Protein AF-L8LM14-F1 (afdb_monomer_lite)

Radius of gyration: 17.75 Å; chains: 1; bounding box: 42×30×52 Å

Structure (mmCIF, N/CA/C/O backbone):
data_AF-L8LM14-F1
#
_entry.id   AF-L8LM14-F1
#
loop_
_atom_site.group_PDB
_atom_site.id
_atom_site.type_symbol
_atom_site.label_atom_id
_atom_site.label_alt_id
_atom_site.label_comp_id
_atom_site.label_asym_id
_atom_site.label_entity_id
_atom_site.label_seq_id
_atom_site.pdbx_PDB_ins_code
_atom_site.Cartn_x
_atom_site.Cartn_y
_atom_site.Cartn_z
_atom_site.occupancy
_atom_site.B_iso_or_equiv
_atom_site.auth_seq_id
_atom_site.auth_comp_id
_atom_site.auth_asym_id
_atom_site.auth_atom_id
_atom_site.pdbx_PDB_model_num
ATOM 1 N N . MET A 1 1 ? -4.094 -8.493 10.492 1.00 55.62 1 MET A N 1
ATOM 2 C CA . MET A 1 1 ? -5.422 -8.310 11.120 1.00 55.62 1 MET A CA 1
ATOM 3 C C . MET A 1 1 ? -5.296 -7.108 12.039 1.00 55.62 1 MET A C 1
ATOM 5 O O . MET A 1 1 ? -4.260 -7.020 12.683 1.00 55.62 1 MET A O 1
ATOM 9 N N . TYR A 1 2 ? -6.266 -6.191 12.061 1.00 74.06 2 TYR A N 1
ATOM 10 C CA . TYR A 1 2 ? -6.219 -5.000 12.921 1.00 74.06 2 TYR A CA 1
ATOM 11 C C . TYR A 1 2 ? -6.329 -5.429 14.385 1.00 74.06 2 TYR A C 1
ATOM 13 O O . TYR A 1 2 ? -7.429 -5.716 14.852 1.00 74.06 2 TYR A O 1
ATOM 21 N N . ALA A 1 3 ? -5.192 -5.550 15.071 1.00 77.44 3 ALA A N 1
ATOM 22 C CA . ALA A 1 3 ? -5.155 -5.983 16.466 1.00 77.44 3 ALA A CA 1
ATOM 23 C C . ALA A 1 3 ? -5.975 -5.031 17.349 1.00 77.44 3 ALA A C 1
ATOM 25 O O . ALA A 1 3 ? -6.834 -5.486 18.089 1.00 77.44 3 ALA A O 1
ATOM 26 N N . GLU A 1 4 ? -5.822 -3.726 17.126 1.00 80.50 4 GLU A N 1
ATOM 27 C CA . GLU A 1 4 ? -6.470 -2.653 17.892 1.00 80.50 4 GLU A CA 1
ATOM 28 C C . GLU A 1 4 ? -8.008 -2.708 17.805 1.00 80.50 4 GLU A C 1
ATOM 30 O O . GLU A 1 4 ? -8.699 -2.641 18.816 1.00 80.50 4 GLU A O 1
ATOM 35 N N . LEU A 1 5 ? -8.570 -2.890 16.600 1.00 85.88 5 LEU A N 1
ATOM 36 C CA . LEU A 1 5 ? -10.022 -3.062 16.429 1.00 85.88 5 LEU A CA 1
ATOM 37 C C . LEU A 1 5 ? -10.520 -4.354 17.075 1.00 85.88 5 LEU A C 1
ATOM 39 O O . LEU A 1 5 ? -11.631 -4.399 17.589 1.00 85.88 5 LEU A O 1
ATOM 43 N N . LYS A 1 6 ? -9.722 -5.420 17.002 1.00 86.75 6 LYS A N 1
ATOM 44 C CA . LYS A 1 6 ? -10.099 -6.716 17.554 1.00 86.75 6 LYS A CA 1
ATOM 45 C C . LYS A 1 6 ? -10.116 -6.687 19.081 1.00 86.75 6 LYS A C 1
ATOM 47 O O . LYS A 1 6 ? -11.031 -7.250 19.663 1.00 86.75 6 LYS A O 1
ATOM 52 N N . GLU A 1 7 ? -9.136 -6.034 19.697 1.00 88.81 7 GLU A N 1
ATOM 53 C CA . GLU A 1 7 ? -9.073 -5.818 21.145 1.00 88.81 7 GLU A CA 1
ATOM 54 C C . GLU A 1 7 ? -10.301 -5.046 21.630 1.00 88.81 7 GLU A C 1
ATOM 56 O O . GLU A 1 7 ? -11.031 -5.561 22.465 1.00 88.81 7 GLU A O 1
ATOM 61 N N . LEU A 1 8 ? -10.641 -3.920 20.992 1.00 89.75 8 LEU A N 1
ATOM 62 C CA . LEU A 1 8 ? -11.839 -3.145 21.349 1.00 89.75 8 LEU A CA 1
ATOM 63 C C . LEU A 1 8 ? -13.147 -3.940 21.213 1.00 89.75 8 LEU A C 1
ATOM 65 O O . LEU A 1 8 ? -14.089 -3.722 21.969 1.00 89.75 8 LEU A O 1
ATOM 69 N N . LEU A 1 9 ? -13.236 -4.847 20.235 1.00 89.56 9 LEU A N 1
ATOM 70 C CA . LEU A 1 9 ? -14.400 -5.724 20.097 1.00 89.56 9 LEU A CA 1
ATOM 71 C C . LEU A 1 9 ? -14.450 -6.792 21.192 1.00 89.56 9 LEU A C 1
ATOM 73 O O . LEU A 1 9 ? -15.543 -7.118 21.636 1.00 89.56 9 LEU A O 1
ATOM 77 N N . TYR A 1 10 ? -13.302 -7.315 21.628 1.00 92.06 10 TYR A N 1
ATOM 78 C CA . TYR A 1 10 ? -13.243 -8.243 22.757 1.00 92.06 10 TYR A CA 1
ATOM 79 C C . TYR A 1 10 ? -13.588 -7.559 24.078 1.00 92.06 10 TYR A C 1
ATOM 81 O O . TYR A 1 10 ? -14.366 -8.109 24.851 1.00 92.06 10 TYR A O 1
ATOM 89 N N . ASP A 1 11 ? -13.085 -6.349 24.315 1.00 91.88 11 ASP A N 1
ATOM 90 C CA . ASP A 1 11 ? -13.419 -5.579 25.518 1.00 91.88 11 ASP A CA 1
ATOM 91 C C . ASP A 1 11 ? -14.932 -5.305 25.582 1.00 91.88 11 ASP A C 1
ATOM 93 O O . ASP A 1 11 ? -15.552 -5.439 26.635 1.00 91.88 11 ASP A O 1
ATOM 97 N N . ALA A 1 12 ? -15.555 -5.040 24.425 1.00 91.69 12 ALA A N 1
ATOM 98 C CA . ALA A 1 12 ? -17.000 -4.853 24.299 1.00 91.69 12 ALA A CA 1
ATOM 99 C C . ALA A 1 12 ? -17.840 -6.103 24.648 1.00 91.69 12 ALA A C 1
ATOM 101 O O . ALA A 1 12 ? -19.040 -5.976 24.914 1.00 91.69 12 ALA A O 1
ATOM 102 N N . GLU A 1 13 ? -17.250 -7.304 24.603 1.00 92.12 13 GLU A N 1
ATOM 103 C CA . GLU A 1 13 ? -17.907 -8.548 25.027 1.00 92.12 13 GLU A CA 1
ATOM 104 C C . GLU A 1 13 ? -17.914 -8.694 26.557 1.00 92.12 13 GLU A C 1
ATOM 106 O O . GLU A 1 13 ? -18.879 -9.231 27.105 1.00 92.12 13 GLU A O 1
ATOM 111 N N . ASP A 1 14 ? -16.872 -8.209 27.243 1.00 93.69 14 ASP A N 1
ATOM 112 C CA . ASP A 1 14 ? -16.751 -8.255 28.708 1.00 93.69 14 ASP A CA 1
ATOM 113 C C . ASP A 1 14 ? -17.537 -7.118 29.382 1.00 93.69 14 ASP A C 1
ATOM 115 O O . ASP A 1 14 ? -18.263 -7.334 30.358 1.00 93.69 14 ASP A O 1
ATOM 119 N N . HIS A 1 15 ? -17.460 -5.904 28.828 1.00 93.25 15 HIS A N 1
ATOM 120 C CA . HIS A 1 15 ? -18.194 -4.741 29.317 1.00 93.25 15 HIS A CA 1
ATOM 121 C C . HIS A 1 15 ? -18.634 -3.801 28.191 1.00 93.25 15 HIS A C 1
ATOM 123 O O . HIS A 1 15 ? -18.072 -3.766 27.105 1.00 93.25 15 HIS A O 1
ATOM 129 N N . TYR A 1 16 ? -19.627 -2.945 28.457 1.00 95.56 16 TYR A N 1
ATOM 130 C CA . TYR A 1 16 ? -19.906 -1.840 27.538 1.00 95.56 16 TYR A CA 1
ATOM 131 C C . TYR A 1 16 ? -18.697 -0.908 27.454 1.00 95.56 16 TYR A C 1
ATOM 133 O O . TYR A 1 16 ? -18.154 -0.503 28.485 1.00 95.56 16 TYR A O 1
ATOM 141 N N . LEU A 1 17 ? -18.319 -0.533 26.233 1.00 94.88 17 LEU A N 1
ATOM 142 C CA . LEU A 1 17 ? -17.228 0.407 26.004 1.00 94.88 17 LEU A CA 1
ATOM 143 C C . LEU A 1 17 ? -17.512 1.753 26.680 1.00 94.88 17 LEU A C 1
ATOM 145 O O . LEU A 1 17 ? -18.586 2.344 26.536 1.00 94.88 17 LEU A O 1
ATOM 149 N N . GLN A 1 18 ? -16.521 2.250 27.401 1.00 95.75 18 GLN A N 1
ATOM 150 C CA . GLN A 1 18 ? -16.505 3.563 28.018 1.00 95.75 18 GLN A CA 1
ATOM 151 C C . GLN A 1 18 ? -16.272 4.649 26.963 1.00 95.75 18 GLN A C 1
ATOM 153 O O . GLN A 1 18 ? -15.802 4.391 25.855 1.00 95.75 18 GLN A O 1
ATOM 158 N N . SER A 1 19 ? -16.542 5.910 27.311 1.00 94.38 19 SER A N 1
ATOM 159 C CA . SER A 1 19 ? -16.432 7.035 26.371 1.00 94.38 19 SER A CA 1
ATOM 160 C C . SER A 1 19 ? -15.069 7.129 25.670 1.00 94.38 19 SER A C 1
ATOM 162 O O . SER A 1 19 ? -15.020 7.443 24.485 1.00 94.38 19 SER A O 1
ATOM 164 N N . GLY A 1 20 ? -13.969 6.838 26.376 1.00 93.56 20 GLY A N 1
ATOM 165 C CA . GLY A 1 20 ? -12.625 6.838 25.785 1.00 93.56 20 GLY A CA 1
ATOM 166 C C . GLY A 1 20 ? -12.394 5.693 24.792 1.00 93.56 20 GLY A C 1
ATOM 167 O O . GLY A 1 20 ? -11.753 5.887 23.763 1.00 93.56 20 GLY A O 1
ATOM 168 N N . GLU A 1 21 ? -12.961 4.520 25.059 1.00 94.25 21 GLU A N 1
ATOM 169 C CA . GLU A 1 21 ? -12.844 3.335 24.201 1.00 94.25 21 GLU A CA 1
ATOM 170 C C . GLU A 1 21 ? -13.718 3.466 22.952 1.00 94.25 21 GLU A C 1
ATOM 172 O O . GLU A 1 21 ? -13.291 3.113 21.855 1.00 94.25 21 GLU A O 1
ATOM 177 N N . ILE A 1 22 ? -14.908 4.063 23.089 1.00 94.81 22 ILE A N 1
ATOM 178 C CA . ILE A 1 22 ? -15.768 4.432 21.955 1.00 94.81 22 ILE A CA 1
ATOM 179 C C . ILE A 1 22 ? -15.050 5.431 21.039 1.00 94.81 22 ILE A C 1
ATOM 181 O O . ILE A 1 22 ? -15.13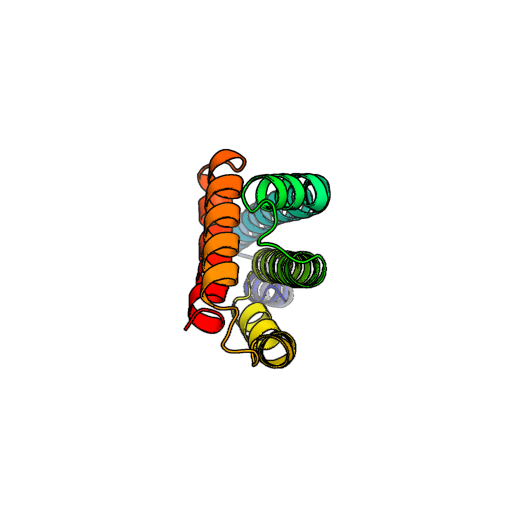2 5.318 19.814 1.00 94.81 22 ILE A O 1
ATOM 185 N N . GLU A 1 23 ? -14.351 6.411 21.614 1.00 94.56 23 GLU A N 1
ATOM 186 C CA . GLU A 1 23 ? -13.580 7.380 20.836 1.00 94.56 23 GLU A CA 1
ATOM 187 C C . GLU A 1 23 ? -12.401 6.710 20.115 1.00 94.56 23 GLU A C 1
ATOM 189 O O . GLU A 1 23 ? -12.198 6.949 18.925 1.00 94.56 23 GLU A O 1
ATOM 194 N N . ASN A 1 24 ? -11.684 5.796 20.777 1.00 93.00 24 ASN A N 1
ATOM 195 C CA . ASN A 1 24 ? -10.642 4.997 20.128 1.00 93.00 24 ASN A CA 1
ATOM 196 C C . ASN A 1 24 ? -11.217 4.163 18.968 1.00 93.00 24 ASN A C 1
ATOM 198 O O . ASN A 1 24 ? -10.711 4.219 17.848 1.00 93.00 24 ASN A O 1
ATOM 202 N N . LEU A 1 25 ? -12.338 3.466 19.185 1.00 92.12 25 LEU A N 1
ATOM 203 C CA . LEU A 1 25 ? -13.014 2.692 18.141 1.00 92.12 25 LEU A CA 1
ATOM 204 C C . LEU A 1 25 ? -13.363 3.558 16.924 1.00 92.12 25 LEU A C 1
ATOM 206 O O . LEU A 1 25 ? -13.122 3.152 15.785 1.00 92.12 25 LEU A O 1
ATOM 210 N N . ARG A 1 26 ? -13.882 4.769 17.152 1.00 93.62 26 ARG A N 1
ATOM 211 C CA . ARG A 1 26 ? -14.180 5.733 16.085 1.00 93.62 26 ARG A CA 1
ATOM 212 C C . ARG A 1 26 ? -12.926 6.098 15.295 1.00 93.62 26 ARG A C 1
ATOM 214 O O . ARG A 1 26 ? -12.939 6.003 14.070 1.00 93.62 26 ARG A O 1
ATOM 221 N N . GLN A 1 27 ? -11.834 6.431 15.979 1.00 92.62 27 GLN A N 1
ATOM 222 C CA . GLN A 1 27 ? -10.562 6.768 15.336 1.00 92.62 27 GLN A CA 1
ATOM 223 C C . GLN A 1 27 ? -10.015 5.610 14.492 1.00 92.62 27 GLN A C 1
ATOM 225 O O . GLN A 1 27 ? -9.511 5.833 13.387 1.00 92.62 27 GLN A O 1
ATOM 230 N N . GLN A 1 2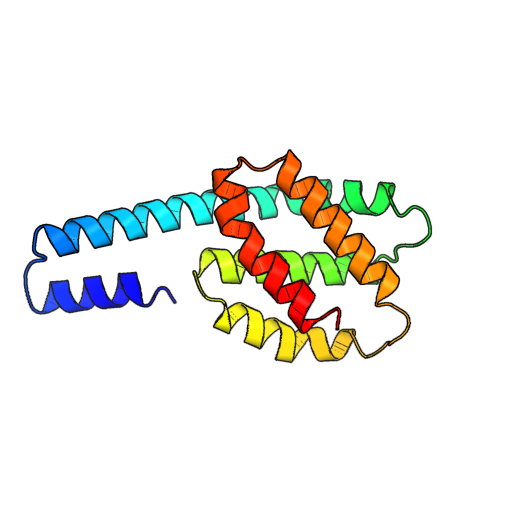8 ? -10.157 4.367 14.961 1.00 91.19 28 GLN A N 1
ATOM 231 C CA . GLN A 1 28 ? -9.753 3.188 14.194 1.00 91.19 28 GLN A CA 1
ATOM 232 C C . GLN A 1 28 ? -10.604 2.989 12.934 1.00 91.19 28 GLN A C 1
ATOM 234 O O . GLN A 1 28 ? -10.067 2.700 11.861 1.00 91.19 28 GLN A O 1
ATOM 239 N N . VAL A 1 29 ? -11.922 3.189 13.029 1.00 92.38 29 VAL A N 1
ATOM 240 C CA . VAL A 1 29 ? -12.831 3.126 11.873 1.00 92.38 29 VAL A CA 1
ATOM 241 C C . VAL A 1 29 ? -12.515 4.228 10.858 1.00 92.38 29 VAL A C 1
ATOM 243 O O . VAL A 1 29 ? -12.452 3.955 9.656 1.00 92.38 29 VAL A O 1
ATOM 246 N N . ASP A 1 30 ? -12.248 5.449 11.318 1.00 93.25 30 ASP A N 1
ATOM 247 C CA . ASP A 1 30 ? -11.887 6.573 10.451 1.00 93.25 30 ASP A CA 1
ATOM 248 C C . ASP A 1 30 ? -10.542 6.328 9.745 1.00 93.25 30 ASP A C 1
ATOM 250 O O . ASP A 1 30 ? -10.423 6.504 8.527 1.00 93.25 30 ASP A O 1
ATOM 254 N N . SER A 1 31 ? -9.540 5.827 10.477 1.00 92.75 31 SER A N 1
ATOM 255 C CA . SER A 1 31 ? -8.246 5.395 9.929 1.00 92.75 31 SER A CA 1
ATOM 256 C C . SER A 1 31 ? -8.421 4.319 8.853 1.00 92.75 31 SER A C 1
ATOM 258 O O . SER A 1 31 ? -7.877 4.441 7.749 1.00 92.75 31 SER A O 1
ATOM 260 N N . LEU A 1 32 ? -9.238 3.294 9.122 1.00 93.88 32 LEU A N 1
ATOM 261 C CA . LEU A 1 32 ? -9.567 2.245 8.159 1.00 93.88 32 LEU A CA 1
ATOM 262 C C . LEU A 1 32 ? -10.225 2.818 6.901 1.00 93.88 32 LEU A C 1
ATOM 264 O O . LEU A 1 32 ? -9.868 2.437 5.783 1.00 93.88 32 LEU A O 1
ATOM 268 N N . GLN A 1 33 ? -11.153 3.761 7.060 1.00 95.38 33 GLN A N 1
ATOM 269 C CA . GLN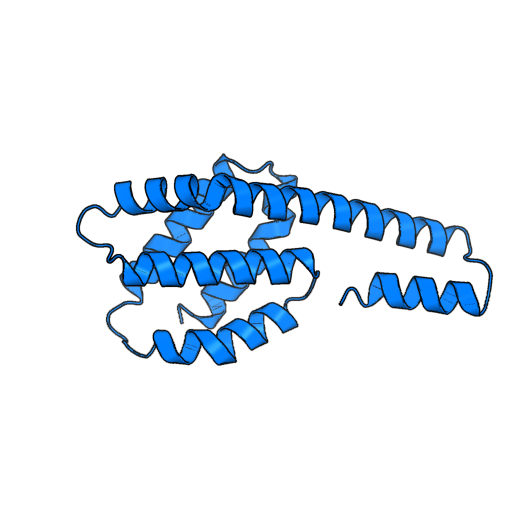 A 1 33 ? -11.811 4.408 5.932 1.00 95.38 33 GLN A CA 1
ATOM 270 C C . GLN A 1 33 ? -10.798 5.141 5.040 1.00 95.38 33 GLN A C 1
ATOM 272 O O . GLN A 1 33 ? -10.866 5.021 3.813 1.00 95.38 33 GLN A O 1
ATOM 277 N N . GLN A 1 34 ? -9.842 5.869 5.626 1.00 96.06 34 GLN A N 1
ATOM 278 C CA . GLN A 1 34 ? -8.795 6.558 4.862 1.00 96.06 34 GLN A CA 1
ATOM 279 C C . GLN A 1 34 ? -7.872 5.573 4.139 1.00 96.06 34 GLN A C 1
ATOM 281 O O . GLN A 1 34 ? -7.627 5.720 2.940 1.00 96.06 34 GLN A O 1
ATOM 286 N N . ARG A 1 35 ? -7.434 4.513 4.821 1.00 97.12 35 ARG A N 1
ATOM 287 C CA . ARG A 1 35 ? -6.613 3.447 4.225 1.00 97.12 35 ARG A CA 1
ATOM 288 C C . ARG A 1 35 ? -7.328 2.753 3.070 1.00 97.12 35 ARG A C 1
ATOM 290 O O . ARG A 1 35 ? -6.729 2.516 2.025 1.00 97.12 35 ARG A O 1
ATOM 297 N N . LEU A 1 36 ? -8.630 2.500 3.202 1.00 97.50 36 LEU A N 1
ATOM 298 C CA . LEU A 1 36 ? -9.436 1.917 2.132 1.00 97.50 36 LEU A CA 1
ATOM 299 C C . LEU A 1 36 ? -9.543 2.842 0.911 1.00 97.50 36 LEU A C 1
ATOM 301 O O . LEU A 1 36 ? -9.512 2.352 -0.217 1.00 97.50 36 LEU A O 1
ATOM 305 N N . LYS A 1 37 ? -9.651 4.164 1.107 1.00 98.06 37 LYS A N 1
ATOM 306 C CA . LYS A 1 37 ? -9.632 5.133 -0.004 1.00 98.06 37 LYS A CA 1
ATOM 307 C C . LYS A 1 37 ? -8.308 5.067 -0.767 1.00 98.06 37 LYS A C 1
ATOM 309 O O . LYS A 1 37 ? -8.333 4.975 -1.990 1.00 98.06 37 LYS A O 1
ATOM 314 N N . ILE A 1 38 ? -7.180 5.044 -0.054 1.00 98.31 38 ILE A N 1
ATOM 315 C CA . ILE A 1 38 ? -5.845 4.921 -0.662 1.00 98.31 38 ILE A CA 1
ATOM 316 C C . ILE A 1 38 ? -5.724 3.590 -1.408 1.00 98.31 38 ILE A C 1
ATOM 318 O O . ILE A 1 38 ? -5.325 3.570 -2.565 1.00 98.31 38 ILE A O 1
ATOM 322 N N . TYR A 1 39 ? -6.118 2.480 -0.779 1.00 98.38 39 TYR A N 1
ATOM 323 C CA . TYR A 1 39 ? -6.074 1.153 -1.394 1.00 98.38 39 TYR A CA 1
ATOM 324 C C . TYR A 1 39 ? -6.861 1.103 -2.711 1.00 98.38 39 TYR A C 1
ATOM 326 O O . TYR A 1 39 ? -6.358 0.603 -3.715 1.00 98.38 39 TYR A O 1
ATOM 334 N N . LYS A 1 40 ? -8.085 1.650 -2.719 1.00 98.31 40 LYS A N 1
ATOM 335 C CA . LYS A 1 40 ? -8.911 1.736 -3.931 1.00 98.31 40 LYS A CA 1
ATOM 336 C C . LYS A 1 40 ? -8.243 2.585 -5.003 1.00 98.31 40 LYS A C 1
ATOM 338 O O . LYS A 1 40 ? -8.161 2.129 -6.132 1.00 98.31 40 LYS A O 1
ATOM 343 N N . TYR A 1 41 ? -7.717 3.755 -4.639 1.00 98.38 41 TYR A N 1
ATOM 344 C CA . TYR A 1 41 ? -6.987 4.611 -5.571 1.00 98.38 41 TYR A CA 1
ATOM 345 C C . TYR A 1 41 ? -5.820 3.860 -6.230 1.00 98.38 41 TYR A C 1
ATOM 347 O O . TYR A 1 41 ? -5.749 3.805 -7.451 1.00 98.38 41 TYR A O 1
ATOM 355 N N . LEU A 1 42 ? -4.960 3.209 -5.438 1.00 98.19 42 LEU A N 1
ATOM 356 C CA . LEU A 1 42 ? -3.815 2.454 -5.961 1.00 98.19 42 LEU A CA 1
ATOM 357 C C . LEU A 1 42 ? -4.245 1.316 -6.897 1.00 98.19 42 LEU A C 1
ATOM 359 O O . LEU A 1 42 ? -3.615 1.107 -7.925 1.00 98.19 42 LEU A O 1
ATOM 363 N N . ARG A 1 43 ? -5.323 0.599 -6.558 1.00 98.12 43 ARG A N 1
ATOM 364 C CA . ARG A 1 43 ? -5.889 -0.466 -7.398 1.00 98.12 43 ARG A CA 1
ATOM 365 C C . ARG A 1 43 ? -6.448 0.085 -8.710 1.00 98.12 43 ARG A C 1
ATOM 367 O O . ARG A 1 43 ? -6.190 -0.476 -9.768 1.00 98.12 43 ARG A O 1
ATOM 374 N N . ASP A 1 44 ? -7.238 1.150 -8.629 1.00 98.31 44 ASP A N 1
ATOM 375 C CA . ASP A 1 44 ? -7.976 1.705 -9.767 1.00 98.31 44 ASP A CA 1
ATOM 376 C C . ASP A 1 44 ? -7.054 2.482 -10.723 1.00 98.31 44 ASP A C 1
ATOM 378 O O . ASP A 1 44 ? -7.398 2.692 -11.882 1.00 98.31 44 ASP A O 1
ATOM 382 N N . GLN A 1 45 ? -5.877 2.896 -10.250 1.00 97.81 45 GLN A N 1
ATOM 383 C CA . GLN A 1 45 ? -4.886 3.661 -11.011 1.00 97.81 45 GLN A CA 1
ATOM 384 C C . GLN A 1 45 ? -3.600 2.869 -11.266 1.00 97.81 45 GLN A C 1
ATOM 386 O O . GLN A 1 45 ? -2.623 3.436 -11.741 1.00 97.81 45 GLN A O 1
ATOM 391 N N . GLU A 1 46 ? -3.584 1.561 -10.980 1.00 97.50 46 GLU A N 1
ATOM 392 C CA . GLU A 1 46 ? -2.388 0.714 -11.087 1.00 97.50 46 GLU A CA 1
ATOM 393 C C . GLU A 1 46 ? -1.730 0.830 -12.470 1.00 97.50 46 GLU A C 1
ATOM 395 O O . GLU A 1 46 ? -0.530 1.075 -12.571 1.00 97.50 46 GLU A O 1
ATOM 400 N N . ILE A 1 47 ? -2.530 0.726 -13.535 1.00 96.38 47 ILE A N 1
ATOM 401 C CA . ILE A 1 47 ? -2.041 0.818 -14.915 1.00 96.38 47 ILE A CA 1
ATOM 402 C C . ILE A 1 47 ? -1.455 2.206 -15.192 1.00 96.38 47 ILE A C 1
ATOM 404 O O . ILE A 1 47 ? -0.351 2.305 -15.715 1.00 96.38 47 ILE A O 1
ATOM 408 N N . GLU A 1 48 ? -2.165 3.273 -14.824 1.00 96.88 48 GLU A N 1
ATOM 409 C CA . GLU A 1 48 ? -1.734 4.653 -15.082 1.00 96.88 48 GLU A CA 1
ATOM 410 C C . GLU A 1 48 ? -0.439 4.999 -14.333 1.00 96.88 48 GLU A C 1
ATOM 412 O O . GLU A 1 48 ? 0.467 5.603 -14.909 1.00 96.88 48 GLU A O 1
ATOM 417 N N . ILE A 1 49 ? -0.316 4.555 -13.077 1.00 97.19 49 ILE A N 1
ATOM 418 C CA . ILE A 1 49 ? 0.887 4.732 -12.254 1.00 97.19 49 ILE A CA 1
ATOM 419 C C . ILE A 1 49 ? 2.093 4.085 -12.942 1.00 97.19 49 ILE A C 1
ATOM 421 O O . ILE A 1 49 ? 3.128 4.729 -13.119 1.00 97.19 49 ILE A O 1
ATOM 425 N N . PHE A 1 50 ? 1.974 2.815 -13.337 1.00 96.25 50 PHE A N 1
ATOM 426 C CA . PHE A 1 50 ? 3.104 2.084 -13.910 1.00 96.25 50 PHE A CA 1
ATOM 427 C C . PHE A 1 50 ? 3.401 2.458 -15.360 1.00 96.25 50 PHE A C 1
ATOM 429 O O . PHE A 1 50 ? 4.567 2.411 -15.748 1.00 96.25 50 PHE A O 1
ATOM 436 N N . GLN A 1 51 ? 2.408 2.913 -16.126 1.00 94.50 51 GLN A N 1
ATOM 437 C CA . GLN A 1 51 ? 2.646 3.502 -17.442 1.00 94.50 51 GLN A CA 1
ATOM 438 C C . GLN A 1 51 ? 3.483 4.781 -17.317 1.00 94.50 51 GLN A C 1
ATOM 440 O O . GLN A 1 51 ? 4.510 4.897 -17.973 1.00 94.50 51 GLN A O 1
ATOM 445 N N . ALA A 1 52 ? 3.132 5.687 -16.397 1.00 95.06 52 ALA A N 1
ATOM 446 C CA . ALA A 1 52 ? 3.885 6.925 -16.182 1.00 95.06 52 ALA A CA 1
ATOM 447 C C . ALA A 1 52 ? 5.334 6.692 -15.711 1.00 95.06 52 ALA A C 1
ATOM 449 O O . ALA A 1 52 ? 6.207 7.534 -15.931 1.00 95.06 52 ALA A O 1
ATOM 450 N N . ILE A 1 53 ? 5.596 5.573 -15.030 1.00 95.12 53 ILE A N 1
ATOM 451 C CA . ILE A 1 53 ? 6.952 5.149 -14.658 1.00 95.12 53 ILE A CA 1
ATOM 452 C C . ILE A 1 53 ? 7.681 4.574 -15.876 1.00 95.12 53 ILE A C 1
ATOM 454 O O . ILE A 1 53 ? 8.835 4.926 -16.110 1.00 95.12 53 ILE A O 1
ATOM 458 N N . ALA A 1 54 ? 7.018 3.715 -16.655 1.00 94.25 54 ALA A N 1
ATOM 459 C CA . ALA A 1 54 ? 7.600 3.114 -17.848 1.00 94.25 54 ALA A CA 1
ATOM 460 C C . ALA A 1 54 ? 7.990 4.169 -18.893 1.00 94.25 54 ALA A C 1
ATOM 462 O O . ALA A 1 54 ? 9.102 4.118 -19.416 1.00 94.25 54 ALA A O 1
ATOM 463 N N . ASP A 1 55 ? 7.135 5.171 -19.103 1.00 94.50 55 ASP A N 1
ATOM 464 C CA . ASP A 1 55 ? 7.380 6.302 -20.006 1.00 94.50 55 ASP A CA 1
ATOM 465 C C . ASP A 1 55 ? 8.583 7.161 -19.565 1.00 94.50 55 ASP A C 1
ATOM 467 O O . ASP A 1 55 ? 9.218 7.819 -20.377 1.00 94.50 55 ASP A O 1
ATOM 471 N N . GLN A 1 56 ? 8.940 7.172 -18.277 1.00 93.94 56 GLN A N 1
ATOM 472 C CA . GLN A 1 56 ? 10.115 7.907 -17.779 1.00 93.94 56 GLN A CA 1
ATOM 473 C C . GLN A 1 56 ? 11.415 7.094 -17.827 1.00 93.94 56 GLN A C 1
ATOM 475 O O . GLN A 1 56 ? 12.502 7.650 -17.651 1.00 93.94 56 GLN A O 1
ATOM 480 N N . LEU A 1 57 ? 11.310 5.782 -18.031 1.00 92.31 57 LEU A N 1
ATOM 481 C CA . LEU A 1 57 ? 12.425 4.838 -18.051 1.00 92.31 57 LEU A CA 1
ATOM 482 C C . LEU A 1 57 ? 12.648 4.240 -19.445 1.00 92.31 57 LEU A C 1
ATOM 484 O O . LEU A 1 57 ? 13.277 3.190 -19.539 1.00 92.31 57 LEU A O 1
ATOM 488 N N . GLU A 1 58 ? 12.115 4.863 -20.503 1.00 84.94 58 GLU A N 1
ATOM 489 C CA . GLU A 1 58 ? 12.158 4.402 -21.900 1.00 84.94 58 GLU A CA 1
ATOM 490 C C . GLU A 1 58 ? 13.402 3.558 -22.243 1.00 84.94 58 GLU A C 1
ATOM 492 O O . GLU A 1 58 ? 14.533 4.041 -22.250 1.00 84.94 58 GLU A O 1
ATOM 497 N N . GLY A 1 59 ? 13.191 2.269 -22.535 1.00 81.06 59 GLY A N 1
ATOM 498 C CA . GLY A 1 59 ? 14.247 1.333 -22.945 1.00 81.06 59 GLY A CA 1
ATOM 499 C C . GLY A 1 59 ? 15.107 0.743 -21.816 1.00 81.06 59 GLY A C 1
ATOM 500 O O . GLY A 1 59 ? 15.804 -0.240 -22.059 1.00 81.06 59 GLY A O 1
ATOM 501 N N . GLU A 1 60 ? 15.038 1.274 -20.593 1.00 84.94 60 GLU A N 1
ATOM 502 C CA . GLU A 1 60 ? 15.731 0.739 -19.409 1.00 84.94 60 GLU A CA 1
ATOM 503 C C . GLU A 1 60 ? 14.879 -0.286 -18.638 1.00 84.94 60 GLU A C 1
ATOM 505 O O . GLU A 1 60 ? 15.415 -1.206 -18.015 1.00 84.94 60 GLU A O 1
ATOM 510 N N . ILE A 1 61 ? 13.548 -0.140 -18.665 1.00 88.81 61 ILE A N 1
ATOM 511 C CA . ILE A 1 61 ? 12.633 -0.994 -17.902 1.00 88.81 61 ILE A CA 1
ATOM 512 C C . ILE A 1 61 ? 12.159 -2.211 -18.708 1.00 88.81 61 ILE A C 1
ATOM 514 O O . ILE A 1 61 ? 11.758 -2.115 -19.866 1.00 88.81 61 ILE A O 1
ATOM 518 N N . THR A 1 62 ? 12.173 -3.378 -18.064 1.00 88.50 62 THR A N 1
ATOM 519 C CA . THR A 1 62 ? 11.668 -4.635 -18.638 1.00 88.50 62 THR A CA 1
ATOM 520 C C . THR A 1 62 ? 10.238 -4.919 -18.164 1.00 88.50 62 THR A C 1
ATOM 522 O O . THR A 1 62 ? 9.886 -4.524 -17.047 1.00 88.50 62 THR A O 1
ATOM 525 N N . PRO A 1 63 ? 9.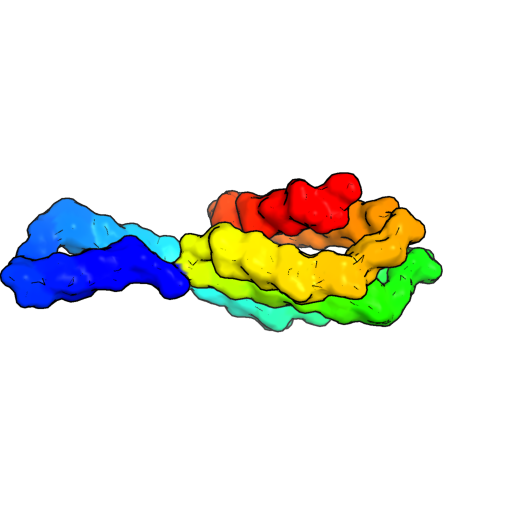408 -5.633 -18.948 1.00 88.00 63 PRO A N 1
ATOM 526 C CA . PRO A 1 63 ? 8.080 -6.063 -18.503 1.00 88.00 63 PRO A CA 1
ATOM 527 C C . PRO A 1 63 ? 8.113 -6.833 -17.176 1.00 88.00 63 PRO A C 1
ATOM 529 O O . PRO A 1 63 ? 7.244 -6.646 -16.327 1.00 88.00 63 PRO A O 1
ATOM 532 N N . GLU A 1 64 ? 9.144 -7.651 -16.953 1.00 87.00 64 GLU A N 1
ATOM 533 C CA . GLU A 1 64 ? 9.333 -8.397 -15.708 1.00 87.00 64 GLU A CA 1
ATOM 534 C C . GLU A 1 64 ? 9.565 -7.461 -14.515 1.00 87.00 64 GLU A C 1
ATOM 536 O O . GLU A 1 64 ? 8.986 -7.675 -13.450 1.00 87.00 64 GLU A O 1
ATOM 541 N N . ALA A 1 65 ? 10.359 -6.397 -14.695 1.00 86.88 65 ALA A N 1
ATOM 542 C CA . ALA A 1 65 ? 10.579 -5.392 -13.654 1.00 86.88 65 ALA A CA 1
ATOM 543 C C . ALA A 1 65 ? 9.281 -4.639 -13.315 1.00 86.88 65 ALA A C 1
ATOM 545 O O . ALA A 1 65 ? 8.989 -4.422 -12.139 1.00 86.88 65 ALA A O 1
ATOM 546 N N . ILE A 1 66 ? 8.456 -4.308 -14.317 1.00 90.06 66 ILE A N 1
ATOM 547 C CA . ILE A 1 66 ? 7.136 -3.696 -14.087 1.00 90.06 66 ILE A CA 1
ATOM 548 C C . ILE A 1 66 ? 6.248 -4.636 -13.271 1.00 90.06 66 ILE A C 1
ATOM 550 O O . ILE A 1 66 ? 5.698 -4.227 -12.252 1.00 90.06 66 ILE A O 1
ATOM 554 N N . LEU A 1 67 ? 6.126 -5.903 -13.677 1.00 90.31 67 LEU A N 1
ATOM 555 C CA . LEU A 1 67 ? 5.290 -6.881 -12.972 1.00 90.31 67 LEU A CA 1
ATOM 556 C C . LEU A 1 67 ? 5.749 -7.101 -11.524 1.00 90.31 67 LEU A C 1
ATOM 558 O O . LEU A 1 67 ? 4.915 -7.217 -10.622 1.00 90.31 67 LEU A O 1
ATOM 562 N N . GLN A 1 68 ? 7.061 -7.113 -11.285 1.00 88.19 68 GLN A N 1
ATOM 563 C CA . GLN A 1 68 ? 7.624 -7.189 -9.939 1.00 88.19 68 GLN A CA 1
ATOM 564 C C . GLN A 1 68 ? 7.216 -5.976 -9.097 1.00 88.19 68 GLN A C 1
ATOM 566 O O . GLN A 1 68 ? 6.740 -6.139 -7.973 1.00 88.19 68 GLN A O 1
ATOM 571 N N . TRP A 1 69 ? 7.340 -4.764 -9.634 1.00 91.69 69 TRP A N 1
ATOM 572 C CA . TRP A 1 69 ? 6.975 -3.551 -8.905 1.00 91.69 69 TRP A CA 1
ATOM 573 C C . TRP A 1 69 ? 5.464 -3.371 -8.727 1.00 91.69 69 TRP A C 1
ATOM 575 O O . TRP A 1 69 ? 5.033 -2.862 -7.691 1.00 91.69 69 TRP A O 1
ATOM 585 N N . VAL A 1 70 ? 4.643 -3.882 -9.647 1.00 94.06 70 VAL A N 1
ATOM 586 C CA . VAL A 1 70 ? 3.193 -4.032 -9.442 1.00 94.06 70 VAL A CA 1
ATOM 587 C C . VAL A 1 70 ? 2.923 -4.920 -8.228 1.00 94.06 70 VAL A C 1
ATOM 589 O O . VAL A 1 70 ? 2.132 -4.557 -7.354 1.00 94.06 70 VAL A O 1
ATOM 592 N N . ALA A 1 71 ? 3.609 -6.062 -8.116 1.00 91.69 71 ALA A N 1
ATOM 593 C CA . ALA A 1 71 ? 3.471 -6.937 -6.954 1.00 91.69 71 ALA A CA 1
ATOM 594 C C . ALA A 1 71 ? 3.913 -6.238 -5.655 1.00 91.69 71 ALA A C 1
ATOM 596 O O . ALA A 1 71 ? 3.201 -6.313 -4.651 1.00 91.69 71 ALA A O 1
ATOM 597 N N . VAL A 1 72 ? 5.030 -5.500 -5.683 1.00 91.88 72 VAL A N 1
ATOM 598 C CA . VAL A 1 72 ? 5.493 -4.669 -4.557 1.00 91.88 72 VAL A CA 1
ATOM 599 C C . VAL A 1 72 ? 4.408 -3.674 -4.136 1.00 91.88 72 VAL A C 1
ATOM 601 O O . VAL A 1 72 ? 4.043 -3.641 -2.960 1.00 91.88 72 VAL A O 1
ATOM 604 N N . LEU A 1 73 ? 3.841 -2.906 -5.075 1.00 95.44 73 LEU A N 1
ATOM 605 C CA . LEU A 1 73 ? 2.807 -1.912 -4.773 1.00 95.44 73 LEU A CA 1
ATOM 606 C C . LEU A 1 73 ? 1.558 -2.559 -4.168 1.00 95.44 73 LEU A C 1
ATOM 608 O O . LEU A 1 73 ? 1.000 -2.034 -3.204 1.00 95.44 73 LEU A O 1
ATOM 612 N N . ARG A 1 74 ? 1.139 -3.722 -4.677 1.00 95.62 74 ARG A N 1
ATOM 613 C CA . ARG A 1 74 ? 0.008 -4.476 -4.117 1.00 95.62 74 ARG A CA 1
ATOM 614 C C . ARG A 1 74 ? 0.271 -4.909 -2.677 1.00 95.62 74 ARG A C 1
ATOM 616 O O . ARG A 1 74 ? -0.606 -4.740 -1.831 1.00 95.62 74 ARG A O 1
ATOM 623 N N . TYR A 1 75 ? 1.467 -5.413 -2.365 1.00 94.00 75 TYR A N 1
ATOM 624 C CA . TYR A 1 75 ? 1.816 -5.780 -0.990 1.00 94.00 75 TYR A CA 1
ATOM 625 C C . TYR A 1 75 ? 1.913 -4.568 -0.066 1.00 94.00 75 TYR A C 1
ATOM 627 O O . TYR A 1 75 ? 1.419 -4.637 1.059 1.00 94.00 75 TYR A O 1
ATOM 635 N N . VAL A 1 76 ? 2.465 -3.450 -0.541 1.00 95.31 76 VAL A N 1
ATOM 636 C CA . VAL A 1 76 ? 2.462 -2.170 0.182 1.00 95.31 76 VAL A CA 1
ATOM 637 C C . VAL A 1 76 ? 1.033 -1.733 0.483 1.00 95.31 76 VAL A C 1
ATOM 639 O O . VAL A 1 76 ? 0.713 -1.435 1.632 1.00 95.31 76 VAL A O 1
ATOM 642 N N . ALA A 1 77 ? 0.151 -1.755 -0.517 1.00 96.50 77 ALA A N 1
ATOM 643 C CA . ALA A 1 77 ? -1.252 -1.399 -0.356 1.00 96.50 77 ALA A CA 1
ATOM 644 C C . ALA A 1 77 ? -1.958 -2.328 0.644 1.00 96.50 77 ALA A C 1
ATOM 646 O O . ALA A 1 77 ? -2.740 -1.855 1.464 1.00 96.50 77 ALA A O 1
ATOM 647 N N . MET A 1 78 ? -1.662 -3.631 0.627 1.00 94.88 78 MET A N 1
ATOM 648 C CA . MET A 1 78 ? -2.209 -4.597 1.586 1.00 94.88 78 MET A CA 1
ATOM 649 C C . MET A 1 78 ? -1.674 -4.394 3.006 1.00 94.88 78 MET A C 1
ATOM 651 O O . MET A 1 78 ? -2.466 -4.394 3.944 1.00 94.88 78 MET A O 1
ATOM 655 N N . GLY A 1 79 ? -0.364 -4.207 3.186 1.00 94.56 79 GLY A N 1
ATOM 656 C CA . GLY A 1 79 ? 0.238 -3.932 4.494 1.00 94.56 79 GLY A CA 1
ATOM 657 C C . GLY A 1 79 ? -0.285 -2.629 5.091 1.00 94.56 79 GLY A C 1
ATOM 658 O O . GLY A 1 79 ? -0.662 -2.593 6.263 1.00 94.56 79 GLY A O 1
ATOM 659 N N . MET A 1 80 ? -0.409 -1.595 4.253 1.00 95.75 80 MET A N 1
ATOM 660 C CA . MET A 1 80 ? -1.014 -0.315 4.611 1.00 95.75 80 MET A CA 1
ATOM 661 C C . MET A 1 80 ? -2.478 -0.477 4.983 1.00 95.75 80 MET A C 1
ATOM 663 O O . MET A 1 80 ? -2.880 0.033 6.031 1.00 95.75 80 MET A O 1
ATOM 667 N N . LEU A 1 81 ? -3.256 -1.207 4.173 1.00 95.12 81 LEU A N 1
ATOM 668 C CA . LEU A 1 81 ? -4.654 -1.480 4.464 1.00 95.12 81 LEU A CA 1
ATOM 669 C C . LEU A 1 81 ? -4.734 -2.139 5.833 1.00 95.12 81 LEU A C 1
ATOM 671 O O . LEU A 1 81 ? -5.252 -1.504 6.738 1.00 95.12 81 LEU A O 1
ATOM 675 N N . LEU A 1 82 ? -4.110 -3.305 6.017 1.00 92.62 82 LEU A N 1
ATOM 676 C CA . LEU A 1 82 ? -4.102 -4.110 7.248 1.00 92.62 82 LEU A CA 1
ATOM 677 C C . LEU A 1 82 ? -3.465 -3.433 8.475 1.00 92.62 82 LEU A C 1
ATOM 679 O O . LEU A 1 82 ? -3.448 -4.057 9.537 1.00 92.62 82 LEU A O 1
ATOM 683 N N . ASN A 1 83 ? -2.917 -2.224 8.321 1.00 92.06 83 ASN A N 1
ATOM 684 C CA . ASN A 1 83 ? -2.126 -1.508 9.319 1.00 92.06 83 ASN A CA 1
ATOM 685 C C . ASN A 1 83 ? -1.020 -2.389 9.936 1.00 92.06 83 ASN A C 1
ATOM 687 O O . ASN A 1 83 ? -0.864 -2.454 11.150 1.00 92.06 83 ASN A O 1
ATOM 691 N N . SER A 1 84 ? -0.283 -3.130 9.102 1.00 91.62 84 SER A N 1
ATOM 692 C CA . SER A 1 84 ? 0.692 -4.122 9.565 1.00 91.62 84 SER A CA 1
ATOM 693 C C . SER A 1 84 ? 1.974 -4.083 8.736 1.00 91.62 84 SER A C 1
ATOM 695 O O . SER A 1 84 ? 2.032 -4.607 7.621 1.00 91.62 84 SER A O 1
ATOM 697 N N . PHE A 1 85 ? 3.026 -3.490 9.308 1.00 90.62 85 PHE A N 1
ATOM 698 C CA . PHE A 1 85 ? 4.382 -3.562 8.751 1.00 90.62 85 PHE A CA 1
ATOM 699 C C . PHE A 1 85 ? 4.927 -4.982 8.779 1.00 90.62 85 PHE A C 1
ATOM 701 O O . PHE A 1 85 ? 5.598 -5.394 7.845 1.00 90.62 85 PHE A O 1
ATOM 708 N N . GLU A 1 86 ? 4.582 -5.759 9.806 1.00 90.00 86 GLU A N 1
ATOM 709 C CA . GLU A 1 86 ? 4.993 -7.155 9.913 1.00 90.00 86 GLU A CA 1
ATOM 710 C C . GLU A 1 86 ? 4.499 -7.987 8.722 1.00 90.00 86 GLU A C 1
ATOM 712 O O . GLU A 1 86 ? 5.267 -8.755 8.144 1.00 90.00 86 GLU A O 1
ATOM 717 N N . PHE A 1 87 ? 3.237 -7.805 8.310 1.00 89.88 87 PHE A N 1
ATOM 718 C CA . PHE A 1 87 ? 2.713 -8.449 7.106 1.00 89.88 87 PHE A CA 1
ATOM 719 C C . PHE A 1 87 ? 3.561 -8.096 5.880 1.00 89.88 87 PHE A C 1
ATOM 721 O O . PHE A 1 87 ? 3.944 -8.988 5.124 1.00 89.88 87 PHE A O 1
ATOM 728 N N . LEU A 1 88 ? 3.859 -6.807 5.693 1.00 89.56 88 LEU A N 1
ATOM 729 C CA . LEU A 1 88 ? 4.649 -6.335 4.561 1.00 89.56 88 LEU A CA 1
ATOM 730 C C . LEU A 1 88 ? 6.069 -6.914 4.598 1.00 89.56 88 LEU A C 1
ATOM 732 O O . LEU A 1 88 ? 6.521 -7.477 3.607 1.00 89.56 88 LEU A O 1
ATOM 736 N N . HIS A 1 89 ? 6.728 -6.847 5.750 1.00 87.12 89 HIS A N 1
ATOM 737 C CA . HIS A 1 89 ? 8.084 -7.335 5.960 1.00 87.12 89 HIS A CA 1
ATOM 738 C C . HIS A 1 89 ? 8.195 -8.835 5.668 1.00 87.12 89 HIS A C 1
ATOM 740 O O . HIS A 1 89 ? 9.046 -9.248 4.883 1.00 87.12 89 HIS A O 1
ATOM 746 N N . ARG A 1 90 ? 7.276 -9.655 6.201 1.00 86.69 90 ARG A N 1
ATOM 747 C CA . ARG A 1 90 ? 7.222 -11.097 5.902 1.00 86.69 90 ARG A CA 1
ATOM 748 C C . ARG A 1 90 ? 7.043 -11.354 4.406 1.00 86.69 90 ARG A C 1
ATOM 750 O O . ARG A 1 90 ? 7.771 -12.156 3.839 1.00 86.69 90 ARG A O 1
ATOM 757 N N . ARG A 1 91 ? 6.126 -10.642 3.739 1.00 84.25 91 ARG A N 1
ATOM 758 C CA . ARG A 1 91 ? 5.895 -10.808 2.291 1.00 84.25 91 ARG A CA 1
ATOM 759 C C . ARG A 1 91 ? 7.097 -10.396 1.449 1.00 84.25 91 ARG A C 1
ATOM 761 O O . ARG A 1 91 ? 7.416 -11.088 0.488 1.00 84.25 91 ARG A O 1
ATOM 768 N N . ILE A 1 92 ? 7.773 -9.311 1.811 1.00 78.81 92 ILE A N 1
ATOM 769 C CA . ILE A 1 92 ? 8.996 -8.882 1.132 1.00 78.81 92 ILE A CA 1
ATOM 770 C C . ILE A 1 92 ? 10.106 -9.922 1.333 1.00 78.81 92 ILE A C 1
ATOM 772 O O . ILE A 1 92 ? 10.722 -10.362 0.365 1.00 78.81 92 ILE A O 1
ATOM 776 N N . LEU A 1 93 ? 10.328 -10.378 2.565 1.00 71.81 93 LEU A N 1
ATOM 777 C CA . LEU A 1 93 ? 11.392 -11.337 2.853 1.00 71.81 93 LEU A CA 1
ATOM 778 C C . LEU A 1 93 ? 11.148 -12.727 2.257 1.00 71.81 93 LEU A C 1
ATOM 780 O O . LEU A 1 93 ? 12.094 -13.367 1.808 1.00 71.81 93 LEU A O 1
ATOM 784 N N . GLU A 1 94 ? 9.910 -13.214 2.269 1.00 76.62 94 GLU A N 1
ATOM 785 C CA . GLU A 1 94 ? 9.574 -14.550 1.766 1.00 76.62 94 GLU A CA 1
ATOM 786 C C . GLU A 1 94 ? 9.493 -14.580 0.239 1.00 76.62 94 GLU A C 1
ATOM 788 O O . GLU A 1 94 ? 9.920 -15.548 -0.386 1.00 76.62 94 GLU A O 1
ATOM 793 N N . TRP A 1 95 ? 8.924 -13.535 -0.366 1.00 68.81 95 TRP A N 1
ATOM 794 C CA . TRP A 1 95 ? 8.589 -13.539 -1.787 1.00 68.81 95 TRP A CA 1
ATOM 795 C C . TRP A 1 95 ? 9.612 -12.759 -2.615 1.00 68.81 95 TRP A C 1
ATOM 797 O O . TRP A 1 95 ? 10.141 -13.291 -3.587 1.00 68.81 95 TRP A O 1
ATOM 807 N N . LEU A 1 96 ? 9.964 -11.536 -2.213 1.00 64.94 96 LEU A N 1
ATOM 808 C CA . LEU A 1 96 ? 10.834 -10.655 -3.001 1.00 64.94 96 LEU A CA 1
ATOM 809 C C . LEU A 1 96 ? 12.313 -11.052 -2.957 1.00 64.94 96 LEU A C 1
ATOM 811 O O . LEU A 1 96 ? 12.984 -10.932 -3.980 1.00 64.94 96 LEU A O 1
ATOM 815 N N . ASN A 1 97 ? 12.810 -11.624 -1.855 1.00 61.56 97 ASN A N 1
ATOM 816 C CA . ASN A 1 97 ? 14.198 -12.109 -1.783 1.00 61.56 97 ASN A CA 1
ATOM 817 C C . ASN A 1 97 ? 14.538 -13.168 -2.843 1.00 61.56 97 ASN A C 1
ATOM 819 O O . ASN A 1 97 ? 15.700 -13.295 -3.217 1.00 61.56 97 ASN A O 1
ATOM 823 N N . SER A 1 98 ? 13.550 -13.914 -3.348 1.00 58.72 98 SER A N 1
ATOM 824 C CA . SER A 1 98 ? 13.778 -14.867 -4.443 1.00 58.72 98 SER A CA 1
ATOM 825 C C . SER A 1 98 ? 13.934 -14.198 -5.819 1.00 58.72 98 SER A C 1
ATOM 827 O O . SER A 1 98 ? 14.536 -14.794 -6.707 1.00 58.72 98 SER A O 1
ATOM 829 N N . PHE A 1 99 ? 13.472 -12.950 -5.984 1.00 55.66 99 PHE A N 1
ATOM 830 C CA . PHE A 1 99 ? 13.580 -12.170 -7.226 1.00 55.66 99 PHE A CA 1
ATOM 831 C C . PHE A 1 99 ? 14.775 -11.197 -7.237 1.00 55.66 99 PHE A C 1
ATOM 833 O O . PHE A 1 99 ? 15.337 -10.937 -8.297 1.00 55.66 99 PHE A O 1
ATOM 840 N N . ILE A 1 100 ? 15.196 -10.683 -6.073 1.00 54.91 100 ILE A N 1
ATOM 841 C CA . ILE A 1 100 ? 16.225 -9.624 -5.945 1.00 54.91 100 ILE A CA 1
ATOM 842 C C . ILE A 1 100 ? 17.672 -10.163 -6.025 1.00 54.91 100 ILE A C 1
ATOM 844 O O . ILE A 1 100 ? 18.620 -9.393 -6.142 1.00 54.91 100 ILE A O 1
ATOM 848 N N . GLN A 1 101 ? 17.892 -11.484 -6.032 1.00 52.66 101 GLN A N 1
ATOM 849 C CA . GLN A 1 101 ? 19.252 -12.058 -6.088 1.00 52.66 101 GLN A CA 1
ATOM 850 C C . GLN A 1 101 ? 20.033 -11.772 -7.388 1.00 52.66 101 GLN A C 1
ATOM 852 O O . GLN A 1 101 ? 21.224 -12.073 -7.459 1.00 52.66 101 GLN A O 1
ATOM 857 N N . ALA A 1 102 ? 19.424 -11.140 -8.393 1.00 55.78 102 ALA A N 1
ATOM 858 C CA . ALA A 1 102 ? 20.164 -10.535 -9.494 1.00 55.78 102 ALA A CA 1
ATOM 859 C C . ALA A 1 102 ? 20.708 -9.160 -9.058 1.00 55.78 102 ALA A C 1
ATOM 861 O O . ALA A 1 102 ? 20.066 -8.133 -9.269 1.00 55.78 102 ALA A O 1
ATOM 862 N N . HIS A 1 103 ? 21.904 -9.146 -8.460 1.00 52.78 103 HIS A N 1
ATOM 863 C CA . HIS A 1 103 ? 22.625 -7.948 -7.986 1.00 52.78 103 HIS A CA 1
ATOM 864 C C . HIS A 1 103 ? 22.742 -6.803 -9.025 1.00 52.78 103 HIS A C 1
ATOM 866 O O . HIS A 1 103 ? 22.998 -5.661 -8.655 1.00 52.78 103 HIS A O 1
ATOM 872 N N . ASP A 1 104 ? 22.489 -7.071 -10.308 1.00 61.06 104 ASP A N 1
ATOM 873 C CA . ASP A 1 104 ? 22.589 -6.108 -11.410 1.00 61.06 104 ASP A CA 1
ATOM 874 C C . ASP A 1 104 ? 21.387 -5.145 -11.561 1.00 61.06 104 ASP A C 1
ATOM 876 O O . ASP A 1 104 ? 21.366 -4.349 -12.500 1.00 61.06 104 ASP A O 1
ATOM 880 N N . ARG A 1 105 ? 20.371 -5.183 -10.678 1.00 74.94 105 ARG A N 1
ATOM 881 C CA . ARG A 1 105 ? 19.129 -4.383 -10.836 1.00 74.94 105 ARG A CA 1
ATOM 882 C C . ARG A 1 105 ? 18.849 -3.325 -9.765 1.00 74.94 105 ARG A C 1
ATOM 884 O O . ARG A 1 105 ? 17.897 -2.562 -9.916 1.00 74.94 105 ARG A O 1
ATOM 891 N N . VAL A 1 106 ? 19.703 -3.190 -8.748 1.00 80.44 106 VAL A N 1
ATOM 892 C CA . VAL A 1 106 ? 19.488 -2.257 -7.618 1.00 80.44 106 VAL A CA 1
ATOM 893 C C . VAL A 1 106 ? 19.319 -0.802 -8.074 1.00 80.44 106 VAL A C 1
ATOM 895 O O . VAL A 1 106 ? 18.494 -0.069 -7.527 1.00 80.44 106 VAL A O 1
ATOM 898 N N . SER A 1 107 ? 20.066 -0.372 -9.095 1.00 85.00 107 SER A N 1
ATOM 899 C CA . SER A 1 107 ? 19.978 0.988 -9.645 1.00 85.00 107 SER A CA 1
ATOM 900 C C . SER A 1 107 ? 18.632 1.255 -10.326 1.00 85.00 107 SER A C 1
ATOM 902 O O . SER A 1 107 ? 18.014 2.291 -10.072 1.00 85.00 107 SER A O 1
ATOM 904 N N . LEU A 1 108 ? 18.153 0.310 -11.143 1.00 87.25 108 LE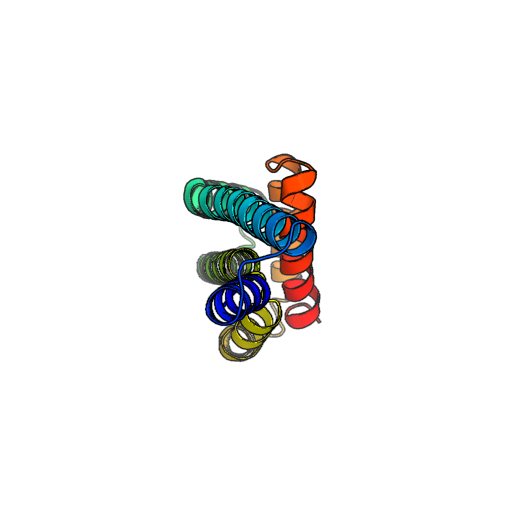U A N 1
ATOM 905 C CA . LEU A 1 108 ? 16.853 0.390 -11.810 1.00 87.25 108 LEU A CA 1
ATOM 906 C C . LEU A 1 108 ? 15.718 0.364 -10.783 1.00 87.25 108 LEU A C 1
ATOM 908 O O . LEU A 1 108 ? 14.843 1.223 -10.819 1.00 87.25 108 LEU A O 1
ATOM 912 N N . ASP A 1 109 ? 15.769 -0.566 -9.830 1.00 88.06 109 ASP A N 1
ATOM 913 C CA . ASP A 1 109 ? 14.753 -0.705 -8.787 1.00 88.06 109 ASP A CA 1
ATOM 914 C C . ASP A 1 109 ? 14.684 0.540 -7.888 1.00 88.06 109 ASP A C 1
ATOM 916 O O . ASP A 1 109 ? 13.596 1.019 -7.564 1.00 88.06 109 ASP A O 1
ATOM 920 N N . SER A 1 110 ? 15.831 1.142 -7.558 1.00 89.44 110 SER A N 1
ATOM 921 C CA . SER A 1 110 ? 15.876 2.414 -6.822 1.00 89.44 110 SER A CA 1
ATOM 922 C C . SER A 1 110 ? 15.229 3.556 -7.603 1.00 89.44 110 SER A C 1
ATOM 924 O O . SER A 1 110 ? 14.503 4.371 -7.032 1.00 89.44 110 SER A O 1
ATOM 926 N N . ARG A 1 111 ? 15.452 3.608 -8.920 1.00 92.44 111 ARG A N 1
ATOM 927 C CA . ARG A 1 111 ? 14.867 4.634 -9.787 1.00 92.44 111 ARG A CA 1
ATOM 928 C C . ARG A 1 111 ? 13.359 4.429 -9.947 1.00 92.44 111 ARG A C 1
AT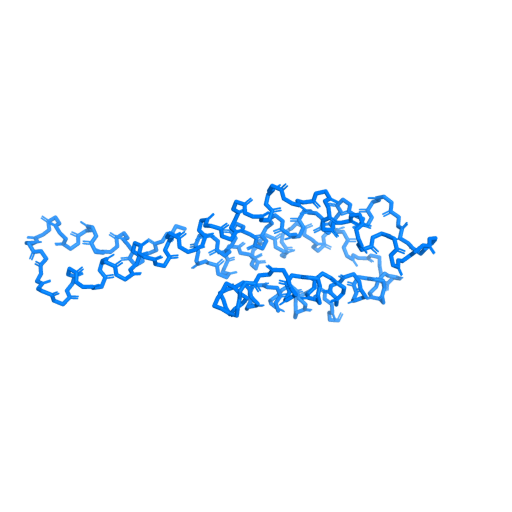OM 930 O O . ARG A 1 111 ? 12.615 5.401 -9.855 1.00 92.44 111 ARG A O 1
ATOM 937 N N . ILE A 1 112 ? 12.892 3.185 -10.089 1.00 93.12 112 ILE A N 1
ATOM 938 C CA . ILE A 1 112 ? 11.458 2.850 -10.099 1.00 93.12 112 ILE A CA 1
ATOM 939 C C . ILE A 1 112 ? 10.800 3.264 -8.777 1.00 93.12 112 ILE A C 1
ATOM 941 O O . ILE A 1 112 ? 9.763 3.927 -8.798 1.00 93.12 112 ILE A O 1
ATOM 945 N N . HIS A 1 113 ? 11.409 2.933 -7.633 1.00 93.69 113 HIS A N 1
ATOM 946 C CA . HIS A 1 113 ? 10.906 3.325 -6.311 1.00 93.69 113 HIS A CA 1
ATOM 947 C C . HIS A 1 113 ? 10.761 4.840 -6.171 1.00 93.69 113 HIS A C 1
ATOM 949 O O . HIS A 1 113 ? 9.722 5.325 -5.714 1.00 93.69 113 HIS A O 1
ATOM 955 N N . GLN A 1 114 ? 11.782 5.585 -6.597 1.00 94.94 114 GLN A N 1
ATOM 956 C CA . GLN A 1 114 ? 11.771 7.040 -6.555 1.00 94.94 114 GLN A CA 1
ATOM 957 C C . GLN A 1 114 ? 10.652 7.612 -7.431 1.00 94.94 114 GLN A C 1
ATOM 959 O O . GLN A 1 114 ? 9.857 8.418 -6.949 1.00 94.94 114 GLN A O 1
ATOM 964 N N . LEU A 1 115 ? 10.544 7.160 -8.684 1.00 96.44 115 LEU A N 1
ATOM 965 C CA . LEU A 1 115 ? 9.498 7.603 -9.609 1.00 96.44 115 LEU A CA 1
ATOM 966 C C . LEU A 1 115 ? 8.094 7.282 -9.085 1.00 96.44 115 LEU A C 1
ATOM 968 O O . LEU A 1 115 ? 7.194 8.117 -9.185 1.00 96.44 115 LEU A O 1
ATOM 972 N N . LEU A 1 116 ? 7.918 6.110 -8.473 1.00 96.69 116 LEU A N 1
ATOM 973 C CA . LEU A 1 116 ? 6.677 5.717 -7.815 1.00 96.69 116 LEU A CA 1
ATOM 974 C C . LEU A 1 116 ? 6.336 6.662 -6.657 1.00 96.69 116 LEU A C 1
ATOM 976 O O . LEU A 1 116 ? 5.209 7.149 -6.574 1.00 96.69 116 LEU A O 1
ATOM 980 N N . CYS A 1 117 ? 7.298 6.961 -5.781 1.00 96.69 117 CYS A N 1
ATOM 981 C CA . CYS A 1 117 ? 7.092 7.890 -4.671 1.00 96.69 117 CYS A CA 1
ATOM 982 C C . CYS A 1 117 ? 6.756 9.302 -5.165 1.00 96.69 117 CYS A C 1
ATOM 984 O O . CYS A 1 117 ? 5.823 9.922 -4.656 1.00 96.69 117 CYS A O 1
ATOM 986 N N . ASP A 1 118 ? 7.470 9.796 -6.175 1.00 96.94 118 ASP A N 1
ATOM 987 C CA . ASP A 1 118 ? 7.245 11.121 -6.750 1.00 96.94 118 ASP A CA 1
ATOM 988 C C . ASP A 1 118 ? 5.876 11.227 -7.424 1.00 96.94 118 ASP A C 1
ATOM 990 O O . ASP A 1 118 ? 5.192 12.242 -7.271 1.00 96.94 118 ASP A O 1
ATOM 994 N N . HIS A 1 119 ? 5.454 10.185 -8.145 1.00 96.38 119 HIS A N 1
ATOM 995 C CA . HIS A 1 119 ? 4.126 10.122 -8.746 1.00 96.38 119 HIS A CA 1
ATOM 996 C C . HIS A 1 119 ? 3.040 10.133 -7.663 1.00 96.38 119 HIS A C 1
ATOM 998 O O . HIS A 1 119 ? 2.180 11.014 -7.655 1.00 96.38 119 HIS A O 1
ATOM 1004 N N . LEU A 1 120 ? 3.119 9.217 -6.695 1.00 97.19 120 LEU A N 1
ATOM 1005 C CA . LEU A 1 120 ? 2.108 9.074 -5.645 1.00 97.19 120 LEU A CA 1
ATOM 1006 C C . LEU A 1 120 ? 2.018 10.301 -4.736 1.00 97.19 120 LEU A C 1
ATOM 1008 O O . LEU A 1 120 ? 0.928 10.676 -4.316 1.00 97.19 120 LEU A O 1
ATOM 1012 N N . LYS A 1 121 ? 3.137 10.971 -4.454 1.00 96.88 121 LYS A N 1
ATOM 1013 C CA . LYS A 1 121 ? 3.146 12.211 -3.670 1.00 96.88 121 LYS A CA 1
ATOM 1014 C C . LYS A 1 121 ? 2.465 13.376 -4.396 1.00 96.88 121 LYS A C 1
ATOM 1016 O O . LYS A 1 121 ? 1.967 14.284 -3.736 1.00 96.88 121 LYS A O 1
ATOM 1021 N N . LYS A 1 122 ? 2.459 13.376 -5.735 1.00 95.94 122 LYS A N 1
ATOM 1022 C CA . LYS A 1 122 ? 1.770 14.391 -6.548 1.00 95.94 122 LYS A CA 1
ATOM 1023 C C . LYS A 1 122 ? 0.273 14.121 -6.668 1.00 95.94 122 LYS A C 1
ATOM 1025 O O . LYS A 1 122 ? -0.491 15.074 -6.792 1.00 95.94 122 LYS A O 1
ATOM 1030 N N . THR A 1 123 ? -0.138 12.855 -6.668 1.00 95.38 123 THR A N 1
ATOM 1031 C CA . THR A 1 123 ? -1.536 12.477 -6.911 1.00 95.38 123 THR A CA 1
ATOM 1032 C C . THR A 1 123 ? -2.350 12.267 -5.637 1.00 95.38 123 THR A C 1
ATOM 1034 O O . THR A 1 123 ? -3.553 12.529 -5.633 1.00 95.38 123 THR A O 1
ATOM 1037 N N . LEU A 1 124 ? -1.719 11.835 -4.545 1.00 96.38 124 LEU A N 1
ATOM 1038 C CA . LEU A 1 124 ? -2.363 11.689 -3.243 1.00 96.38 124 LEU A CA 1
ATOM 1039 C C . LEU A 1 124 ? -2.403 13.019 -2.489 1.00 96.38 124 LEU A C 1
ATOM 1041 O O . LEU A 1 124 ? -1.528 13.875 -2.624 1.00 96.38 124 LEU A O 1
ATOM 1045 N N . THR A 1 125 ? -3.395 13.173 -1.611 1.00 96.94 125 THR A N 1
ATOM 1046 C CA . THR A 1 125 ? -3.392 14.298 -0.668 1.00 96.94 125 THR A CA 1
ATOM 1047 C C . THR A 1 125 ? -2.233 14.162 0.333 1.00 96.94 125 THR A C 1
ATOM 1049 O O . THR A 1 125 ? -1.768 13.047 0.590 1.00 96.94 125 THR A O 1
ATOM 1052 N N . PRO A 1 126 ? -1.788 15.255 0.985 1.00 96.75 126 PRO A N 1
ATOM 1053 C CA . PRO A 1 126 ? -0.730 15.178 1.997 1.00 96.75 126 PRO A CA 1
ATOM 1054 C C . PRO A 1 126 ? -1.033 14.190 3.134 1.00 96.75 126 PRO A C 1
ATOM 1056 O O . PRO A 1 126 ? -0.136 13.512 3.632 1.00 96.75 126 PRO A O 1
ATOM 1059 N N . GLU A 1 127 ? -2.302 14.074 3.528 1.00 95.12 127 GLU A N 1
ATOM 1060 C CA . GLU A 1 127 ? -2.740 13.130 4.556 1.00 95.12 127 GLU A CA 1
ATOM 1061 C C . GLU A 1 127 ? -2.653 11.677 4.076 1.00 95.12 127 GLU A C 1
ATOM 1063 O O . GLU A 1 127 ? -2.129 10.820 4.788 1.00 95.12 127 GLU A O 1
ATOM 1068 N N . GLN A 1 128 ? -3.109 11.404 2.852 1.00 96.56 128 GLN A N 1
ATOM 1069 C CA . GLN A 1 128 ? -3.022 10.076 2.249 1.00 96.56 128 GLN A CA 1
ATOM 1070 C C . GLN A 1 128 ? -1.569 9.644 2.049 1.00 96.56 128 GLN A C 1
ATOM 1072 O O . GLN A 1 128 ? -1.203 8.513 2.371 1.00 96.56 128 GLN A O 1
ATOM 1077 N N . TRP A 1 129 ? -0.722 10.564 1.585 1.00 97.50 129 TRP A N 1
ATOM 1078 C CA . TRP A 1 129 ? 0.710 10.332 1.459 1.00 97.50 129 TRP A CA 1
ATOM 1079 C C . TRP A 1 129 ? 1.348 9.999 2.810 1.00 97.50 129 TRP A C 1
ATOM 1081 O O . TRP A 1 129 ? 2.080 9.020 2.909 1.00 97.50 129 TRP A O 1
ATOM 1091 N N . ARG A 1 130 ? 1.015 10.738 3.877 1.00 97.00 130 ARG A N 1
ATOM 1092 C CA . ARG A 1 130 ? 1.518 10.466 5.236 1.00 97.00 130 ARG A CA 1
ATOM 1093 C C . ARG A 1 130 ? 1.167 9.056 5.728 1.00 97.00 130 ARG A C 1
ATOM 1095 O O . ARG A 1 130 ? 1.947 8.468 6.470 1.00 97.00 130 ARG A O 1
ATOM 1102 N N . ILE A 1 131 ? 0.014 8.515 5.329 1.00 96.62 131 ILE A N 1
ATOM 1103 C CA . ILE A 1 131 ? -0.409 7.148 5.673 1.00 96.62 131 ILE A CA 1
ATOM 1104 C C . ILE A 1 131 ? 0.364 6.101 4.854 1.00 96.62 131 ILE A C 1
ATOM 1106 O O . ILE A 1 131 ? 0.758 5.070 5.398 1.00 96.62 131 ILE A O 1
ATOM 1110 N N . LEU A 1 132 ? 0.582 6.348 3.558 1.00 97.38 132 LEU A N 1
ATOM 1111 C CA . LEU A 1 132 ? 1.200 5.385 2.639 1.00 97.38 132 LEU A CA 1
ATOM 1112 C C . LEU A 1 132 ? 2.734 5.363 2.712 1.00 97.38 132 LEU A C 1
ATOM 1114 O O . LEU A 1 132 ? 3.334 4.288 2.662 1.00 97.38 132 LEU A O 1
ATOM 1118 N N . GLN A 1 133 ? 3.367 6.533 2.834 1.00 96.56 133 GLN A N 1
ATOM 1119 C CA . GLN A 1 133 ? 4.819 6.718 2.755 1.00 96.56 133 GLN A CA 1
ATOM 1120 C C . GLN A 1 133 ? 5.611 5.754 3.654 1.00 96.56 133 GLN A C 1
ATOM 1122 O O . GLN A 1 133 ? 6.585 5.185 3.160 1.00 96.56 133 GLN A O 1
ATOM 1127 N N . PRO A 1 134 ? 5.242 5.520 4.930 1.00 96.00 134 PRO A N 1
ATOM 1128 C CA . PRO A 1 134 ? 6.005 4.616 5.788 1.00 96.00 134 PRO A CA 1
ATOM 1129 C C . PRO A 1 134 ? 6.121 3.193 5.223 1.00 96.00 134 PRO A C 1
ATOM 1131 O O . PRO A 1 134 ? 7.165 2.563 5.353 1.00 96.00 134 PRO A O 1
ATOM 1134 N N . PHE A 1 135 ? 5.077 2.691 4.553 1.00 95.06 135 PHE A N 1
ATOM 1135 C CA . PHE A 1 135 ? 5.084 1.352 3.957 1.00 95.06 135 PHE A CA 1
ATOM 1136 C C . PHE A 1 135 ? 5.960 1.294 2.702 1.00 95.06 135 PHE A C 1
ATOM 1138 O O . PHE A 1 135 ? 6.656 0.306 2.491 1.00 95.06 135 PHE A O 1
ATOM 1145 N N . LEU A 1 136 ? 5.983 2.360 1.894 1.00 93.62 136 LEU A N 1
ATOM 1146 C CA . LEU A 1 136 ? 6.906 2.477 0.757 1.00 93.62 136 LEU A CA 1
ATOM 1147 C C . LEU A 1 136 ? 8.367 2.583 1.212 1.00 93.62 136 LEU A C 1
ATOM 1149 O O . LEU A 1 136 ? 9.255 2.056 0.545 1.00 93.62 136 LEU A O 1
ATOM 1153 N N . PHE A 1 137 ? 8.622 3.249 2.338 1.00 91.88 137 PHE A N 1
ATOM 1154 C CA . PHE A 1 137 ? 9.963 3.356 2.908 1.00 91.88 137 PHE A CA 1
ATOM 1155 C C . PHE A 1 137 ? 10.482 2.002 3.410 1.00 91.88 137 PHE A C 1
ATOM 1157 O O . PHE A 1 137 ? 11.634 1.665 3.160 1.00 91.88 137 PHE A O 1
ATOM 1164 N N . GLU A 1 138 ? 9.624 1.187 4.028 1.00 89.12 138 GLU A N 1
ATOM 1165 C CA . GLU A 1 138 ? 9.990 -0.166 4.476 1.00 89.12 138 GLU A CA 1
ATOM 1166 C C . GLU A 1 138 ? 10.441 -1.074 3.317 1.00 89.12 138 GLU A C 1
ATOM 1168 O O . GLU A 1 138 ? 11.341 -1.903 3.460 1.00 89.12 138 GLU A O 1
ATOM 1173 N N . VAL A 1 139 ? 9.856 -0.888 2.130 1.00 85.94 139 VAL A N 1
ATOM 1174 C CA . VAL A 1 139 ? 10.296 -1.576 0.908 1.00 85.94 139 VAL A CA 1
ATOM 1175 C C . VAL A 1 139 ? 11.721 -1.174 0.548 1.00 85.94 139 VAL A C 1
ATOM 1177 O O . VAL A 1 139 ? 12.563 -2.042 0.329 1.00 85.94 139 VAL A O 1
ATOM 1180 N N . GLN A 1 140 ? 12.012 0.128 0.533 1.00 84.25 140 GLN A N 1
ATOM 1181 C CA . GLN A 1 140 ? 13.340 0.649 0.213 1.00 84.25 140 GLN A CA 1
ATOM 1182 C C . GLN A 1 140 ? 14.398 0.125 1.184 1.00 84.25 140 GLN A C 1
ATOM 1184 O O . GLN A 1 140 ? 15.441 -0.359 0.757 1.00 84.25 140 GLN A O 1
ATOM 1189 N N . THR A 1 141 ? 14.118 0.164 2.486 1.00 83.56 141 THR A N 1
ATOM 1190 C CA . THR A 1 141 ? 15.067 -0.290 3.508 1.00 83.56 141 THR A CA 1
ATOM 1191 C C . THR A 1 141 ? 15.265 -1.799 3.527 1.00 83.56 141 THR A C 1
ATOM 1193 O O . THR A 1 141 ? 16.229 -2.238 4.146 1.00 83.56 141 THR A O 1
ATOM 1196 N N . THR A 1 142 ? 14.393 -2.592 2.903 1.00 78.94 142 THR A N 1
ATOM 1197 C CA . THR A 1 142 ? 14.491 -4.061 2.907 1.00 78.94 142 THR A CA 1
ATOM 1198 C C . THR A 1 142 ? 15.044 -4.611 1.591 1.00 78.94 142 THR A C 1
ATOM 1200 O O . THR A 1 142 ? 15.802 -5.574 1.611 1.00 78.94 142 THR A O 1
ATOM 1203 N N . ILE A 1 143 ? 14.682 -3.999 0.460 1.00 71.75 143 ILE A N 1
ATOM 1204 C CA . ILE A 1 143 ? 14.964 -4.500 -0.896 1.00 71.75 143 ILE A CA 1
ATOM 1205 C C . ILE A 1 143 ? 16.151 -3.791 -1.547 1.00 71.75 143 ILE A C 1
ATOM 1207 O O . ILE A 1 143 ? 16.894 -4.414 -2.295 1.00 71.75 143 ILE A O 1
ATOM 1211 N N . LEU A 1 144 ? 16.328 -2.496 -1.276 1.00 66.81 144 LEU A N 1
ATOM 1212 C CA . LEU A 1 144 ? 17.303 -1.634 -1.956 1.00 66.81 144 LEU A CA 1
ATOM 1213 C C . LEU A 1 144 ? 18.561 -1.392 -1.104 1.00 66.81 144 LEU A C 1
ATOM 1215 O O . LEU A 1 144 ? 19.142 -0.308 -1.166 1.00 66.81 144 LEU A O 1
ATOM 1219 N N . ARG A 1 145 ? 18.939 -2.366 -0.264 1.00 61.81 145 ARG A N 1
ATOM 1220 C CA . ARG A 1 145 ? 20.178 -2.323 0.532 1.00 61.81 145 ARG A CA 1
ATOM 1221 C C . ARG A 1 145 ? 21.391 -2.779 -0.260 1.00 61.81 145 ARG A C 1
ATOM 1223 O O . ARG A 1 145 ? 21.251 -3.748 -1.034 1.00 61.81 145 ARG A O 1
#

Foldseek 3Di:
DQPLLVVLVVVCVVHNDDPVSVVSNVVVVVQLVLLVVLLCVCVVCVVVLLVQLCVVCPPNDDPVNSVLVSVLSNLLSVCLNSVHLPSSLCCCVVPVVVVLVPVVCLVVNVSSLVSSLVVCPVVDDPVSNVSRVVSSVSNCVRRND

Secondary structure (DSSP, 8-state):
--HHHHHHHHHHHHSPPPHHHHHHHHHHHHHHHHHHHHHHHHHHTHHHHHHHHHTTSTTT--HHHHHHHHHHHHHHHHHHHTT-HHHHHHHHHHHGGGTTT-GGGHHHHHHHHHHHHHHHHHHS-HHHHHHHHHHHHHHHHHH--

Sequence (145 aa):
MYAELKELLYDAEDHYLQSGEIENLRQQVDSLQQRLKIYKYLRDQEIEIFQAIADQLEGEITPEAILQWVAVLRYVAMGMLLNSFEFLHRRILEWLNSFIQAHDRVSLDSRIHQLLCDHLKKTLTPEQWRILQPFLFEVQTTILR

pLDDT: mean 88.94, std 10.95, range [52.66, 98.38]